Protein AF-A0AAE1RJY3-F1 (afdb_monomer_lite)

Radius of gyration: 16.45 Å; chains: 1; bounding box: 44×40×46 Å

Sequence (175 aa):
MCKVQRLDQFHVCFDLSKFAQYEIDKWLEFAFARQVQRLELDLSIGGEEPRDYDDCYTFPEHLLDLTDNVYQSHLNKFPPPWYNFKSVKVLLFKSVNVTGEVLEFFLHNCPFLEEMVVRGSGTLVNFEVVGPSLKLKHLEIWYCFDLKSLQIYDTNFVTLRTQQETNYCFVMFQC

Secondary structure (DSSP, 8-state):
--------EEEEE----GGGHHHHHHHHHHHHHTT-SEEEEE--BTTTBPPPGGGSEEP-GGGGT----TT-TTS--SS-TT--GGG--EEEEESEE--HHHHHHHHHH-TT--EEEEES-SS--EEEEE-TT----EEEEES-TT--EEEEES---SEEEE-TTS------B--

InterPro domains:
  IPR053772 FBD-associated F-box protein At1g61320/At1g61330-like [PTHR34145] (9-163)
  IPR055357 At1g61320/AtMIF1, LRR domain [PF23622] (10-167)

pLDDT: mean 81.79, std 18.06, range [36.31, 97.94]

Organism: NCBI:txid243964

Foldseek 3Di:
DDDPDQAQEDEDQEQAWQVCQVVVVVSVVVCQLSLYQYYYDHNADVSPHADDQVGFHEDDCQLCVNDPPPPDPDDPRDNPPSRQLCNYAYYHAGSYADEQVRVVSSQVRHLNHAEDAHHRHQRYAEHEADDLSHNHAYYADYNHVNHQEYEYYNDDHVDYHDDDDYPYPHPDDDD

Structure (mmCIF, N/CA/C/O backbone):
data_AF-A0AAE1RJY3-F1
#
_entry.id   AF-A0AAE1RJY3-F1
#
loop_
_atom_site.group_PDB
_atom_site.id
_atom_site.type_symbol
_atom_site.label_atom_id
_atom_site.label_alt_id
_atom_site.label_comp_id
_atom_site.label_asym_id
_atom_site.label_entity_id
_atom_site.label_seq_id
_atom_site.pdbx_PDB_ins_code
_atom_site.Cartn_x
_atom_site.Cartn_y
_atom_site.Cartn_z
_atom_site.occupancy
_atom_site.B_iso_or_equiv
_atom_site.auth_seq_id
_atom_site.auth_comp_id
_atom_site.auth_asym_id
_atom_site.auth_atom_id
_atom_site.pdbx_PDB_model_num
ATOM 1 N N . MET A 1 1 ? -27.459 -18.932 -15.581 1.00 37.94 1 MET A N 1
ATOM 2 C CA . MET A 1 1 ? -26.700 -17.777 -15.051 1.00 37.94 1 MET A CA 1
ATOM 3 C C . MET A 1 1 ? -25.264 -18.227 -14.820 1.00 37.94 1 MET A C 1
ATOM 5 O O . MET A 1 1 ? -25.052 -19.074 -13.962 1.00 37.94 1 MET A O 1
ATOM 9 N N . CYS A 1 2 ? -24.294 -17.746 -15.603 1.00 40.97 2 CYS A N 1
ATOM 10 C CA . CYS A 1 2 ? -22.879 -17.996 -15.311 1.00 40.97 2 CYS A CA 1
ATOM 11 C C . CYS A 1 2 ? -22.513 -17.253 -14.023 1.00 40.97 2 CYS A C 1
ATOM 13 O O . CYS A 1 2 ? -22.643 -16.031 -13.965 1.00 40.97 2 CYS A O 1
ATOM 15 N N . LYS A 1 3 ? -22.079 -17.976 -12.984 1.00 46.41 3 LYS A N 1
ATOM 16 C CA . LYS A 1 3 ? -21.413 -17.358 -11.835 1.00 46.41 3 LYS A CA 1
ATOM 17 C C . LYS A 1 3 ? -20.128 -16.731 -12.366 1.00 46.41 3 LYS A C 1
ATOM 19 O O . LYS A 1 3 ? -19.214 -17.458 -12.744 1.00 46.41 3 LYS A O 1
ATOM 24 N N . VAL A 1 4 ? -20.070 -15.405 -12.430 1.00 57.84 4 VAL A N 1
ATOM 25 C CA . VAL A 1 4 ? -18.799 -14.706 -12.631 1.00 57.84 4 VAL A CA 1
ATOM 26 C C . VAL A 1 4 ? -17.916 -15.109 -11.454 1.00 57.84 4 VAL A C 1
ATOM 28 O O . VAL A 1 4 ? -18.245 -14.818 -10.305 1.00 57.84 4 VAL A O 1
ATOM 31 N N . GLN A 1 5 ? -16.849 -15.862 -11.719 1.00 59.28 5 GLN A N 1
ATOM 32 C CA . GLN A 1 5 ? -15.864 -16.182 -10.693 1.00 59.28 5 GLN A CA 1
ATOM 33 C C . GLN A 1 5 ? -15.181 -14.875 -10.285 1.00 59.28 5 GLN A C 1
ATOM 35 O O . GLN A 1 5 ? -14.468 -14.238 -11.070 1.00 59.28 5 GLN A O 1
ATOM 40 N N . ARG A 1 6 ? -15.460 -14.443 -9.056 1.00 69.44 6 ARG A N 1
ATOM 41 C CA . ARG A 1 6 ? -14.771 -13.325 -8.425 1.00 69.44 6 ARG A CA 1
ATOM 42 C C . ARG A 1 6 ? -13.326 -13.748 -8.182 1.00 69.44 6 ARG A C 1
ATOM 44 O O . ARG A 1 6 ? -13.085 -14.842 -7.680 1.00 69.44 6 ARG A O 1
ATOM 51 N N . LEU A 1 7 ? -12.381 -12.909 -8.591 1.00 79.06 7 LEU A N 1
ATOM 52 C CA . LEU A 1 7 ? -10.984 -13.124 -8.246 1.00 79.06 7 LEU A CA 1
ATOM 53 C C . LEU A 1 7 ? -10.810 -12.607 -6.821 1.00 79.06 7 LEU A C 1
ATOM 55 O O . LEU A 1 7 ? -10.858 -11.402 -6.601 1.00 79.06 7 LEU A O 1
ATOM 59 N N . ASP A 1 8 ? -10.686 -13.507 -5.852 1.00 88.19 8 ASP A N 1
ATOM 60 C CA . ASP A 1 8 ? -10.582 -13.098 -4.450 1.00 88.19 8 ASP A CA 1
ATOM 61 C C . ASP A 1 8 ? -9.189 -12.572 -4.100 1.00 88.19 8 ASP A C 1
ATOM 63 O O . ASP A 1 8 ? -9.060 -11.753 -3.192 1.00 88.19 8 ASP A O 1
ATOM 67 N N . GLN A 1 9 ? -8.151 -13.012 -4.809 1.00 93.88 9 GLN A N 1
ATOM 68 C CA . GLN A 1 9 ? -6.771 -12.659 -4.497 1.00 93.88 9 GLN A CA 1
ATOM 69 C C . GLN A 1 9 ? -5.979 -12.377 -5.773 1.00 93.88 9 GLN A C 1
ATOM 71 O O . GLN A 1 9 ? -6.135 -13.082 -6.771 1.00 93.88 9 GLN A O 1
ATOM 76 N N . PHE A 1 10 ? -5.144 -11.346 -5.727 1.00 95.31 10 PHE A N 1
ATOM 77 C CA . PHE A 1 10 ? -4.210 -10.987 -6.781 1.00 95.31 10 PHE A CA 1
ATOM 78 C C . PHE A 1 10 ? -2.834 -10.765 -6.161 1.00 95.31 10 PHE A C 1
ATOM 80 O O . PHE A 1 10 ? -2.658 -9.855 -5.350 1.00 95.31 10 PHE A O 1
ATOM 87 N N . HIS A 1 11 ? -1.883 -11.619 -6.532 1.00 94.56 11 HIS A N 1
ATOM 88 C CA . HIS A 1 11 ? -0.523 -11.606 -6.010 1.00 94.56 11 HIS A CA 1
ATOM 89 C C . HIS A 1 11 ? 0.459 -11.497 -7.161 1.00 94.56 11 HIS A C 1
ATOM 91 O O . HIS A 1 11 ? 0.408 -12.279 -8.112 1.00 94.56 11 HIS A O 1
ATOM 97 N N . VAL A 1 12 ? 1.375 -10.554 -7.036 1.00 94.50 12 VAL A N 1
ATOM 98 C CA . VAL A 1 12 ? 2.536 -10.407 -7.899 1.00 94.50 12 VAL A CA 1
ATOM 99 C C . VAL A 1 12 ? 3.743 -10.483 -6.982 1.00 94.50 12 VAL A C 1
ATOM 101 O O . VAL A 1 12 ? 3.996 -9.553 -6.227 1.00 94.50 12 VAL A O 1
ATOM 104 N N . CYS A 1 13 ? 4.449 -11.609 -7.025 1.00 93.94 13 CYS A N 1
ATOM 105 C CA . CYS A 1 13 ? 5.679 -11.840 -6.273 1.00 93.94 13 CYS A CA 1
ATOM 106 C C . CYS A 1 13 ? 6.801 -12.061 -7.280 1.00 93.94 13 CYS A C 1
ATOM 108 O O . CYS A 1 13 ? 7.043 -13.191 -7.712 1.00 93.94 13 CYS A O 1
ATOM 110 N N . PHE A 1 14 ? 7.400 -10.969 -7.741 1.00 92.19 14 PHE A N 1
ATOM 111 C CA . PHE A 1 14 ? 8.406 -11.014 -8.791 1.00 92.19 14 PHE A CA 1
ATOM 112 C C . PHE A 1 14 ? 9.372 -9.845 -8.652 1.00 92.19 14 PHE A C 1
ATOM 114 O O . PHE A 1 14 ? 8.947 -8.714 -8.446 1.00 92.19 14 PHE A O 1
ATOM 121 N N . ASP A 1 15 ? 10.662 -10.123 -8.817 1.00 93.75 15 ASP A N 1
ATOM 122 C CA . ASP A 1 15 ? 11.732 -9.128 -8.776 1.00 93.75 15 ASP A CA 1
ATOM 123 C C . ASP A 1 15 ? 11.569 -8.133 -9.940 1.00 93.75 15 ASP A C 1
ATOM 125 O O . ASP A 1 15 ? 11.950 -8.407 -11.081 1.00 93.75 15 ASP A O 1
ATOM 129 N N . LEU A 1 16 ? 10.930 -6.993 -9.660 1.00 94.00 16 LEU A N 1
ATOM 130 C CA . LEU A 1 16 ? 10.733 -5.889 -10.598 1.00 94.00 16 LEU A CA 1
ATOM 131 C C . LEU A 1 16 ? 11.164 -4.577 -9.955 1.00 94.00 16 LEU A C 1
ATOM 133 O O . LEU A 1 16 ? 11.053 -4.374 -8.746 1.00 94.00 16 LEU A O 1
ATOM 137 N N . SER A 1 17 ? 11.647 -3.666 -10.787 1.00 93.69 17 SER A N 1
ATOM 138 C CA . SER A 1 17 ? 11.984 -2.300 -10.398 1.00 93.69 17 SER A CA 1
ATOM 139 C C . SER A 1 17 ? 11.036 -1.306 -11.068 1.00 93.69 17 SER A C 1
ATOM 141 O O . SER A 1 17 ? 10.164 -1.681 -11.859 1.00 93.69 17 SER A O 1
ATOM 143 N N . LYS A 1 18 ? 11.253 -0.012 -10.817 1.00 94.88 18 LYS A N 1
ATOM 144 C CA . LYS A 1 18 ? 10.564 1.106 -11.484 1.00 94.88 18 LYS A CA 1
ATOM 145 C C . LYS A 1 18 ? 10.519 1.018 -13.016 1.00 94.88 18 LYS A C 1
ATOM 147 O O . LYS A 1 18 ? 9.660 1.638 -13.631 1.00 94.88 18 LYS A O 1
ATOM 152 N N . PHE A 1 19 ? 11.407 0.252 -13.657 1.00 95.94 19 PHE A N 1
ATOM 153 C CA . PHE A 1 19 ? 11.417 0.109 -15.117 1.00 95.94 19 PHE A CA 1
ATOM 154 C C . PHE A 1 19 ? 10.208 -0.658 -15.676 1.00 95.94 19 PHE A C 1
ATOM 156 O O . PHE A 1 19 ? 9.919 -0.513 -16.859 1.00 95.94 19 PHE A O 1
ATOM 163 N N . ALA A 1 20 ? 9.483 -1.418 -14.848 1.00 95.44 20 ALA A N 1
ATOM 164 C CA . ALA A 1 20 ? 8.255 -2.126 -15.228 1.00 95.44 20 ALA A CA 1
ATOM 165 C C . ALA A 1 20 ? 6.973 -1.345 -14.867 1.00 95.44 20 ALA A C 1
ATOM 167 O O . ALA A 1 20 ? 5.911 -1.936 -14.670 1.00 95.44 20 ALA A O 1
ATOM 168 N N . GLN A 1 21 ? 7.067 -0.016 -14.713 1.00 94.94 21 GLN A N 1
ATOM 169 C CA . GLN A 1 21 ? 5.963 0.820 -14.229 1.00 94.94 21 GLN A CA 1
ATOM 170 C C . GLN A 1 21 ? 4.674 0.624 -15.036 1.00 94.94 21 GLN A C 1
ATOM 172 O O . GLN A 1 21 ? 3.611 0.449 -14.450 1.00 94.94 21 GLN A O 1
ATOM 177 N N . TYR A 1 22 ? 4.763 0.615 -16.367 1.00 93.06 22 TYR A N 1
ATOM 178 C CA . TYR A 1 22 ? 3.587 0.481 -17.226 1.00 93.06 22 TYR A CA 1
ATOM 179 C C . TYR A 1 22 ? 2.850 -0.848 -16.997 1.00 93.06 22 TYR A C 1
ATOM 181 O O . TYR A 1 22 ? 1.622 -0.879 -16.902 1.00 93.06 22 TYR A O 1
ATOM 189 N N . GLU A 1 23 ? 3.589 -1.949 -16.885 1.00 95.31 23 GLU A N 1
ATOM 190 C CA . GLU A 1 23 ? 3.042 -3.280 -16.643 1.00 95.31 23 GLU A CA 1
ATOM 191 C C . GLU A 1 23 ? 2.407 -3.379 -15.253 1.00 95.31 23 GLU A C 1
ATOM 193 O O . GLU A 1 23 ? 1.296 -3.897 -15.121 1.00 95.31 23 GLU A O 1
ATO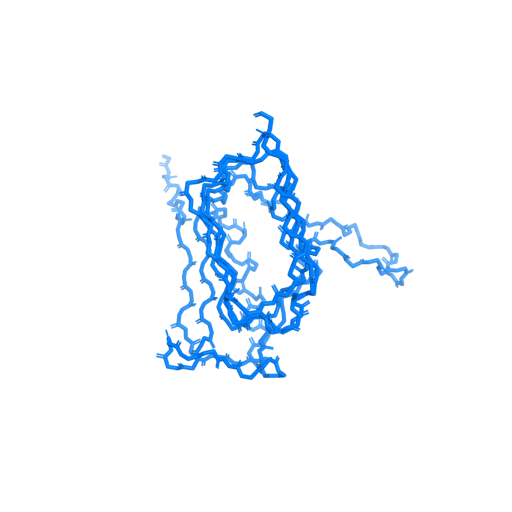M 198 N N . ILE A 1 24 ? 3.077 -2.840 -14.229 1.00 96.06 24 ILE A N 1
ATOM 199 C CA . ILE A 1 24 ? 2.583 -2.859 -12.849 1.00 96.06 24 ILE A CA 1
ATOM 200 C C . ILE A 1 24 ? 1.314 -2.002 -12.717 1.00 96.06 24 ILE A C 1
ATOM 202 O O . ILE A 1 24 ? 0.335 -2.461 -12.124 1.00 96.06 24 ILE A O 1
ATOM 206 N N . ASP A 1 25 ? 1.269 -0.819 -13.341 1.00 93.94 25 ASP A N 1
ATOM 207 C CA . ASP A 1 25 ? 0.071 0.034 -13.383 1.00 93.94 25 ASP A CA 1
ATOM 208 C C . ASP A 1 25 ? -1.124 -0.740 -13.970 1.00 93.94 25 ASP A C 1
ATOM 210 O O . ASP A 1 25 ? -2.220 -0.750 -13.402 1.00 93.94 25 ASP A O 1
ATOM 214 N N . LYS A 1 26 ? -0.909 -1.479 -15.069 1.00 93.19 26 LYS A N 1
ATOM 215 C CA . LYS A 1 26 ? -1.948 -2.313 -15.700 1.00 93.19 26 LYS A CA 1
ATOM 216 C C . LYS A 1 26 ? -2.416 -3.460 -14.810 1.00 93.19 26 LYS A C 1
ATOM 218 O O . LYS A 1 26 ? -3.596 -3.820 -14.838 1.00 93.19 26 LYS A O 1
ATOM 223 N N . TRP A 1 27 ? -1.524 -4.042 -14.017 1.00 95.31 27 TRP A N 1
ATOM 224 C CA . TRP A 1 27 ? -1.880 -5.074 -13.047 1.00 95.31 27 TRP A CA 1
ATOM 225 C C . TRP A 1 27 ? -2.719 -4.525 -11.896 1.00 95.31 27 TRP A C 1
ATOM 227 O O . TRP A 1 27 ? -3.697 -5.165 -11.505 1.00 95.31 27 TRP A O 1
ATOM 237 N N . LEU A 1 28 ? -2.399 -3.328 -11.400 1.00 93.50 28 LEU A N 1
ATOM 238 C CA . LEU A 1 28 ? -3.204 -2.645 -10.387 1.00 93.50 28 LEU A CA 1
ATOM 239 C C . LEU A 1 28 ? -4.598 -2.297 -10.920 1.00 93.50 28 LEU A C 1
ATOM 241 O O . LEU A 1 28 ? -5.593 -2.636 -10.277 1.00 93.50 28 LEU A O 1
ATOM 245 N N . GLU A 1 29 ? -4.690 -1.714 -12.123 1.00 90.88 29 GLU A N 1
ATOM 246 C CA . GLU A 1 29 ? -5.972 -1.461 -12.799 1.00 90.88 29 GLU A CA 1
ATOM 247 C C . GLU A 1 29 ? -6.816 -2.745 -12.881 1.00 90.88 29 GLU A C 1
ATOM 249 O O . GLU A 1 29 ? -8.002 -2.751 -12.537 1.00 90.88 29 GLU A O 1
ATOM 254 N N . PHE A 1 30 ? -6.196 -3.860 -13.284 1.00 90.06 30 PHE A N 1
ATOM 255 C CA . PHE A 1 30 ? -6.854 -5.162 -13.353 1.00 90.06 30 PHE A CA 1
ATOM 256 C C . PHE A 1 30 ? -7.315 -5.667 -11.976 1.00 90.06 30 PHE A C 1
ATOM 258 O O . PHE A 1 30 ? -8.440 -6.155 -11.845 1.00 90.06 30 PHE A O 1
ATOM 265 N N . ALA A 1 31 ? -6.490 -5.550 -10.936 1.00 91.44 31 ALA A N 1
ATOM 266 C CA . ALA A 1 31 ? -6.846 -5.989 -9.590 1.00 91.44 31 ALA A CA 1
ATOM 267 C C . ALA A 1 31 ? -8.046 -5.202 -9.037 1.00 91.44 31 ALA A C 1
ATOM 269 O O . ALA A 1 31 ? -9.005 -5.794 -8.526 1.00 91.44 31 ALA A O 1
ATOM 270 N N . PHE A 1 32 ? -8.042 -3.877 -9.204 1.00 88.88 32 PHE A N 1
ATOM 271 C CA . PHE A 1 32 ? -9.129 -3.003 -8.756 1.00 88.88 32 PHE A CA 1
ATOM 272 C C . PHE A 1 32 ? -10.422 -3.243 -9.537 1.00 88.88 32 PHE A C 1
ATOM 274 O O . PHE A 1 32 ? -11.491 -3.377 -8.936 1.00 88.88 32 PHE A O 1
ATOM 281 N N . ALA A 1 33 ? -10.326 -3.419 -10.856 1.00 87.25 33 ALA A N 1
ATOM 282 C CA . ALA A 1 33 ? -11.433 -3.825 -11.719 1.00 87.25 33 ALA A CA 1
ATOM 283 C C . ALA A 1 33 ? -12.120 -5.121 -11.256 1.00 87.25 33 ALA A C 1
ATOM 285 O O . ALA A 1 33 ? -13.334 -5.290 -11.405 1.00 87.25 33 ALA A O 1
ATOM 286 N N . ARG A 1 34 ? -11.346 -6.058 -10.699 1.00 88.69 34 ARG A N 1
ATOM 287 C CA . ARG A 1 34 ? -11.835 -7.365 -10.242 1.00 88.69 34 ARG A CA 1
ATOM 288 C C . ARG A 1 34 ? -12.317 -7.383 -8.796 1.00 88.69 34 ARG A C 1
ATOM 290 O O . ARG A 1 34 ? -12.845 -8.417 -8.382 1.00 88.69 34 ARG A O 1
ATOM 297 N N . GLN A 1 35 ? -12.213 -6.265 -8.073 1.00 89.44 35 GLN A N 1
ATOM 298 C CA . GLN A 1 35 ? -12.662 -6.135 -6.682 1.00 89.44 35 GLN A CA 1
ATOM 299 C C . GLN A 1 35 ? -12.106 -7.266 -5.809 1.00 89.44 35 GLN A C 1
ATOM 301 O O . GLN A 1 35 ? -12.855 -7.998 -5.139 1.00 89.44 35 GLN A O 1
ATOM 306 N N . VAL A 1 36 ? -10.784 -7.427 -5.881 1.00 92.50 36 VAL A N 1
ATOM 307 C CA . VAL A 1 36 ? -10.035 -8.413 -5.101 1.00 92.50 36 VAL A CA 1
ATOM 308 C C . VAL A 1 36 ? -10.194 -8.149 -3.606 1.00 92.50 36 VAL A C 1
ATOM 310 O O . VAL A 1 36 ? -10.412 -7.017 -3.170 1.00 92.50 36 VAL A O 1
ATOM 313 N N . GLN A 1 37 ? -10.116 -9.210 -2.810 1.00 94.94 37 GLN A N 1
ATOM 314 C CA . GLN A 1 37 ? -10.083 -9.117 -1.351 1.00 94.94 37 GLN A CA 1
ATOM 315 C C . GLN A 1 37 ? -8.649 -9.017 -0.830 1.00 94.94 37 GLN A C 1
ATOM 317 O O . GLN A 1 37 ? -8.416 -8.368 0.185 1.00 94.94 37 GLN A O 1
ATOM 322 N N . ARG A 1 38 ? -7.688 -9.626 -1.531 1.00 96.75 38 ARG A N 1
ATOM 323 C CA . ARG A 1 38 ? -6.258 -9.523 -1.236 1.00 96.75 38 ARG A CA 1
ATOM 324 C C . ARG A 1 38 ? -5.512 -8.990 -2.449 1.00 96.75 38 ARG A C 1
ATOM 326 O O . ARG A 1 38 ? -5.617 -9.578 -3.524 1.00 96.75 38 ARG A O 1
ATOM 333 N N . LEU A 1 39 ? -4.758 -7.918 -2.250 1.00 96.44 39 LEU A N 1
ATOM 334 C CA . LEU A 1 39 ? 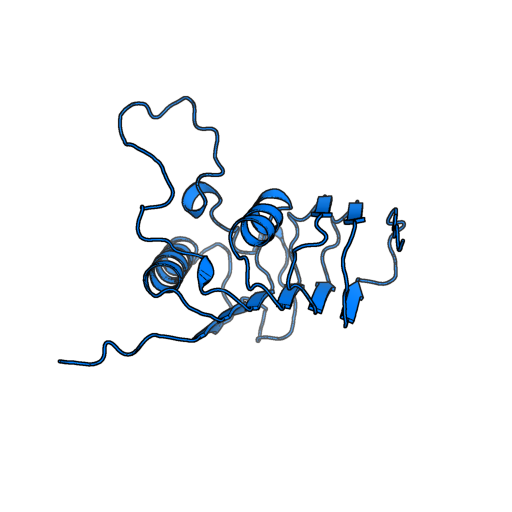-3.790 -7.404 -3.210 1.00 96.44 39 LEU A CA 1
ATOM 335 C C . LEU A 1 39 ? -2.402 -7.487 -2.574 1.00 96.44 39 LEU A C 1
ATOM 337 O O . LEU A 1 39 ? -2.156 -6.875 -1.537 1.00 96.44 39 LEU A O 1
ATOM 341 N N . GLU A 1 40 ? -1.519 -8.262 -3.193 1.00 97.38 40 GLU A N 1
ATOM 342 C CA . GLU A 1 40 ? -0.118 -8.378 -2.803 1.00 97.38 40 GLU A CA 1
ATOM 343 C C . GLU A 1 40 ? 0.771 -8.018 -3.987 1.00 97.38 40 GLU A C 1
ATOM 345 O O . GLU A 1 40 ? 0.705 -8.648 -5.041 1.00 97.38 40 GLU A O 1
ATOM 350 N N . LEU A 1 41 ? 1.592 -6.993 -3.795 1.00 97.19 41 LEU A N 1
ATOM 351 C CA . LEU A 1 41 ? 2.617 -6.563 -4.727 1.00 97.19 41 LEU A CA 1
ATOM 352 C C . LEU A 1 41 ? 3.959 -6.641 -3.995 1.00 97.19 41 LEU A C 1
ATOM 354 O O . LEU A 1 41 ? 4.312 -5.764 -3.205 1.00 97.19 41 LEU A O 1
ATOM 358 N N . ASP A 1 42 ? 4.660 -7.745 -4.224 1.00 96.75 42 ASP A N 1
ATOM 359 C CA . ASP A 1 42 ? 5.973 -8.049 -3.678 1.00 96.75 42 ASP A CA 1
ATOM 360 C C . ASP A 1 42 ? 7.019 -7.983 -4.789 1.00 96.75 42 ASP A C 1
ATOM 362 O O . ASP A 1 42 ? 7.158 -8.906 -5.595 1.00 96.75 42 ASP A O 1
ATOM 366 N N . LEU A 1 43 ? 7.718 -6.850 -4.841 1.00 96.44 43 LEU A N 1
ATOM 367 C CA . LEU A 1 43 ? 8.724 -6.535 -5.857 1.00 96.44 43 LEU A CA 1
ATOM 368 C C . LEU A 1 43 ? 10.158 -6.621 -5.312 1.00 96.44 43 LEU A C 1
ATOM 370 O O . LEU A 1 43 ? 11.092 -6.051 -5.884 1.00 96.44 43 LEU A O 1
ATOM 374 N N . SER A 1 44 ? 10.316 -7.290 -4.166 1.00 93.75 44 SER A N 1
ATOM 375 C CA . SER A 1 44 ? 11.593 -7.472 -3.480 1.00 93.75 44 SER A CA 1
ATOM 376 C C . SER A 1 44 ? 12.585 -8.300 -4.298 1.00 93.75 44 SER A C 1
ATOM 378 O O . SER A 1 44 ? 12.212 -9.163 -5.099 1.00 93.75 44 SER A O 1
ATOM 380 N N . ILE A 1 45 ? 13.874 -8.033 -4.085 1.00 91.25 45 ILE A N 1
ATOM 381 C CA . ILE A 1 45 ? 14.961 -8.756 -4.743 1.00 91.25 45 ILE A CA 1
ATOM 382 C C . ILE A 1 45 ? 14.933 -10.200 -4.242 1.00 91.25 45 ILE A C 1
ATOM 384 O O . ILE A 1 45 ? 14.950 -10.460 -3.035 1.00 91.25 45 ILE A O 1
ATOM 388 N N . GLY A 1 46 ? 14.810 -11.145 -5.175 1.00 85.88 46 GLY A N 1
ATOM 389 C CA . GLY A 1 46 ? 14.684 -12.570 -4.852 1.00 85.88 46 GLY A CA 1
ATOM 390 C C . GLY A 1 46 ? 13.474 -12.946 -3.979 1.00 85.88 46 GLY A C 1
ATOM 391 O O . GLY A 1 46 ? 13.441 -14.059 -3.465 1.00 85.88 46 GLY A O 1
ATOM 392 N N . GLY A 1 47 ? 12.489 -12.054 -3.801 1.00 79.19 47 GLY A N 1
ATOM 393 C CA . GLY A 1 47 ? 11.314 -12.290 -2.950 1.00 79.19 47 GLY A CA 1
ATOM 394 C C . GLY A 1 47 ? 11.555 -12.132 -1.442 1.00 79.19 47 GLY A C 1
ATOM 395 O O . GLY A 1 47 ? 10.658 -12.411 -0.646 1.00 79.19 47 GLY A O 1
ATOM 396 N N . GLU A 1 48 ? 12.752 -11.707 -1.029 1.00 79.44 48 GLU A N 1
ATOM 397 C CA . GLU A 1 48 ? 13.123 -11.634 0.387 1.00 79.44 48 GLU A CA 1
ATOM 398 C C . GLU A 1 48 ? 13.755 -10.296 0.770 1.00 79.44 48 GLU A C 1
ATOM 400 O O . GLU A 1 48 ? 13.429 -9.757 1.837 1.00 79.44 48 GLU A O 1
ATOM 405 N N . GLU A 1 49 ? 14.630 -9.747 -0.075 1.00 86.25 49 GLU A N 1
ATOM 406 C CA . GLU A 1 49 ? 15.440 -8.571 0.246 1.00 86.25 49 GLU A CA 1
ATOM 407 C C . GLU A 1 49 ? 14.787 -7.270 -0.248 1.00 86.25 49 GLU A C 1
ATOM 409 O O . GLU A 1 49 ? 14.372 -7.181 -1.408 1.00 86.25 49 GLU A O 1
ATOM 414 N N . PRO A 1 50 ? 14.676 -6.232 0.603 1.00 84.38 50 PRO A N 1
ATOM 415 C CA . PRO A 1 50 ? 14.169 -4.942 0.156 1.00 84.38 50 PRO A CA 1
ATOM 416 C C . PRO A 1 50 ? 15.086 -4.355 -0.924 1.00 84.38 50 PRO A C 1
ATOM 418 O O . PRO A 1 50 ? 16.310 -4.430 -0.822 1.00 84.38 50 PRO A O 1
ATOM 421 N N . ARG A 1 51 ? 14.485 -3.758 -1.954 1.00 90.12 51 ARG A N 1
ATOM 422 C CA . ARG A 1 51 ? 15.220 -3.018 -2.985 1.00 90.12 51 ARG A CA 1
ATOM 423 C C . ARG A 1 51 ? 15.658 -1.648 -2.455 1.00 90.12 51 ARG A C 1
ATOM 425 O O . ARG A 1 51 ? 15.019 -1.098 -1.560 1.00 90.12 51 ARG A O 1
ATOM 432 N N . ASP A 1 52 ? 16.716 -1.092 -3.047 1.00 91.38 52 ASP A N 1
ATOM 433 C CA . ASP A 1 52 ? 16.995 0.342 -2.954 1.00 91.38 52 ASP A CA 1
ATOM 434 C C . ASP A 1 52 ? 15.751 1.149 -3.364 1.00 91.38 52 ASP A C 1
ATOM 436 O O . ASP A 1 52 ? 15.149 0.910 -4.417 1.00 91.38 52 ASP A O 1
ATOM 440 N N . TYR A 1 53 ? 15.357 2.096 -2.520 1.00 86.81 53 TYR A N 1
ATOM 441 C CA . TYR A 1 53 ? 14.156 2.893 -2.720 1.00 86.81 53 TYR A CA 1
ATOM 442 C C . TYR A 1 53 ? 14.172 3.692 -4.017 1.00 86.81 53 TYR A C 1
ATOM 444 O O . TYR A 1 53 ? 13.106 3.899 -4.600 1.00 86.81 53 TYR A O 1
ATOM 452 N N . ASP A 1 54 ? 15.353 4.093 -4.491 1.00 92.00 54 ASP A N 1
ATOM 453 C CA . ASP A 1 54 ? 15.485 4.809 -5.756 1.00 92.00 54 ASP A CA 1
ATOM 454 C C . ASP A 1 54 ? 15.077 3.933 -6.943 1.00 92.00 54 ASP A C 1
ATOM 456 O O . ASP A 1 54 ? 14.631 4.458 -7.963 1.00 92.00 54 ASP A O 1
ATOM 460 N N . ASP A 1 55 ? 15.182 2.607 -6.829 1.00 94.62 55 ASP A N 1
ATOM 461 C CA . ASP A 1 55 ? 14.796 1.651 -7.867 1.00 94.62 55 ASP A CA 1
ATOM 462 C C . ASP A 1 55 ? 13.425 0.999 -7.626 1.00 94.62 55 ASP A C 1
ATOM 464 O O . ASP A 1 55 ? 12.938 0.261 -8.491 1.00 94.62 55 ASP A O 1
ATOM 468 N N . CYS A 1 56 ? 12.775 1.267 -6.492 1.00 96.00 56 CYS A N 1
ATOM 469 C CA . CYS A 1 56 ? 11.416 0.805 -6.221 1.00 96.00 56 CYS A CA 1
ATOM 470 C C . CYS A 1 56 ? 10.410 1.430 -7.195 1.00 96.00 56 CYS A C 1
ATOM 472 O O . CYS A 1 56 ? 10.482 2.606 -7.551 1.00 96.00 56 CYS A O 1
ATOM 474 N N . TYR A 1 57 ? 9.423 0.634 -7.602 1.00 97.06 57 TYR A N 1
ATOM 475 C CA . TYR A 1 57 ? 8.244 1.151 -8.288 1.00 97.06 57 TYR A CA 1
ATOM 476 C C . TYR A 1 57 ? 7.451 2.069 -7.348 1.00 97.06 57 TYR A C 1
ATOM 478 O O . TYR A 1 57 ? 7.233 1.718 -6.188 1.00 97.06 57 TYR A O 1
ATOM 486 N N . THR A 1 58 ? 7.000 3.217 -7.856 1.00 97.12 58 THR A N 1
ATOM 487 C CA . THR A 1 58 ? 6.169 4.170 -7.109 1.00 97.12 58 THR A CA 1
ATOM 488 C C . THR A 1 58 ? 4.705 3.964 -7.431 1.00 97.12 58 THR A C 1
ATOM 490 O O . THR A 1 58 ? 4.311 3.979 -8.597 1.00 97.12 58 THR A O 1
ATOM 493 N N . PHE A 1 59 ? 3.898 3.799 -6.385 1.00 96.44 59 PHE A N 1
ATOM 494 C CA . PHE A 1 59 ? 2.470 3.600 -6.525 1.00 96.44 59 PHE A CA 1
ATOM 495 C C . PHE A 1 59 ? 1.822 4.816 -7.220 1.00 96.44 59 PHE A C 1
ATOM 497 O O . PHE A 1 59 ? 2.034 5.959 -6.808 1.00 96.44 59 PHE A O 1
ATOM 504 N N . PRO A 1 60 ? 1.011 4.601 -8.265 1.00 91.00 60 PRO A N 1
ATOM 505 C CA . PRO A 1 60 ? 0.432 5.662 -9.069 1.00 91.00 60 PRO A CA 1
ATOM 506 C C . PRO A 1 60 ? -0.748 6.313 -8.342 1.00 91.00 60 PRO A C 1
ATOM 508 O O . PRO A 1 60 ? -1.890 5.867 -8.438 1.00 91.00 60 PRO A O 1
ATOM 511 N N . GLU A 1 61 ? -0.491 7.430 -7.664 1.00 87.38 61 GLU A N 1
ATOM 512 C CA . GLU A 1 61 ? -1.505 8.235 -6.959 1.00 87.38 61 GLU A CA 1
ATOM 513 C C . GLU A 1 61 ? -2.711 8.619 -7.835 1.00 87.38 61 GLU A C 1
ATOM 515 O O . GLU A 1 61 ? -3.844 8.705 -7.359 1.00 87.38 61 GLU A O 1
ATOM 520 N N . HIS A 1 62 ? -2.501 8.775 -9.145 1.00 83.00 62 HIS A N 1
ATOM 521 C CA . HIS A 1 62 ? -3.566 9.074 -10.102 1.00 83.00 62 HIS A CA 1
ATOM 522 C C . HIS A 1 62 ? -4.601 7.941 -10.256 1.00 83.00 62 HIS A C 1
ATOM 524 O O . HIS A 1 62 ? -5.718 8.213 -10.691 1.00 83.00 62 HIS A O 1
ATOM 530 N N . LEU A 1 63 ? -4.278 6.689 -9.892 1.00 83.94 63 LEU A N 1
ATOM 531 C CA . LEU A 1 63 ? -5.265 5.597 -9.852 1.00 83.94 63 LEU A CA 1
ATOM 532 C C . LEU A 1 63 ? -6.287 5.776 -8.721 1.00 83.94 63 LEU A C 1
ATOM 534 O O . LEU A 1 63 ? -7.379 5.209 -8.791 1.00 83.94 63 LEU A O 1
ATOM 538 N N . LEU A 1 64 ? -5.931 6.552 -7.696 1.00 83.88 64 LEU A N 1
ATOM 539 C CA . LEU A 1 64 ? -6.753 6.836 -6.519 1.00 83.88 64 LEU A CA 1
ATOM 540 C C . LEU A 1 64 ? -7.357 8.244 -6.556 1.00 83.88 64 LEU A C 1
ATOM 542 O O . LEU A 1 64 ? -8.047 8.624 -5.617 1.00 83.88 64 LEU A O 1
ATOM 546 N N . ASP A 1 65 ? -7.113 8.993 -7.637 1.00 79.31 65 ASP A N 1
ATOM 547 C CA . ASP A 1 65 ? -7.539 10.388 -7.795 1.00 79.31 65 ASP A CA 1
ATOM 548 C C . ASP A 1 65 ? -6.937 11.339 -6.742 1.00 79.31 65 ASP A C 1
ATOM 550 O O . ASP A 1 65 ? -7.543 12.329 -6.350 1.00 79.31 65 ASP A O 1
ATOM 554 N N . LEU A 1 66 ? -5.716 11.040 -6.281 1.00 72.44 66 LEU A N 1
ATOM 555 C CA . LEU A 1 66 ? -5.008 11.836 -5.269 1.00 72.44 66 LEU A CA 1
ATOM 556 C C . LEU A 1 66 ? -4.188 13.000 -5.859 1.00 72.44 66 LEU A C 1
ATOM 558 O O . LEU A 1 66 ? -3.585 13.768 -5.117 1.00 72.44 66 LEU A O 1
ATOM 562 N N . THR A 1 67 ? -4.145 13.163 -7.187 1.00 64.94 67 THR A N 1
ATOM 563 C CA . THR A 1 67 ? -3.339 14.218 -7.824 1.00 64.94 67 THR A CA 1
ATOM 564 C C . THR A 1 67 ? -4.153 15.490 -8.081 1.00 64.94 67 THR A C 1
ATOM 566 O O . THR A 1 67 ? -5.006 15.497 -8.973 1.00 64.94 67 THR A O 1
ATOM 569 N N . ASP A 1 68 ? -3.811 16.592 -7.407 1.00 54.22 68 ASP A N 1
ATOM 570 C CA . ASP A 1 68 ? -4.317 17.953 -7.668 1.00 54.22 68 ASP A CA 1
ATOM 571 C C . ASP A 1 68 ? -3.763 18.519 -8.992 1.00 54.22 68 ASP A C 1
ATOM 573 O O . ASP A 1 68 ? -2.939 19.433 -9.046 1.00 54.22 68 ASP A O 1
ATOM 577 N N . ASN A 1 69 ? -4.186 17.965 -10.126 1.00 49.56 69 ASN A N 1
ATOM 578 C CA . ASN A 1 69 ? -3.742 18.451 -11.430 1.00 49.56 69 ASN A CA 1
ATOM 579 C C . ASN A 1 69 ? -4.692 19.528 -11.975 1.00 49.56 69 ASN A C 1
ATOM 581 O O . ASN A 1 69 ? -5.586 19.253 -12.775 1.00 49.56 69 ASN A O 1
ATOM 585 N N . VAL A 1 70 ? -4.400 20.784 -11.615 1.00 49.44 70 VAL A N 1
ATOM 586 C CA . VAL A 1 70 ? -5.020 22.044 -12.096 1.00 49.44 70 VAL A CA 1
ATOM 587 C C . VAL A 1 70 ? -4.975 22.214 -13.636 1.00 49.44 70 VAL A C 1
ATOM 589 O O . VAL A 1 70 ? -5.635 23.089 -14.190 1.00 49.44 70 VAL A O 1
ATOM 592 N N . TYR A 1 71 ? -4.257 21.353 -14.367 1.00 47.12 71 TYR A N 1
ATOM 593 C CA . TYR A 1 71 ? -4.014 21.488 -15.812 1.00 47.12 71 TYR A CA 1
ATOM 594 C C . TYR A 1 71 ? -4.817 20.555 -16.730 1.00 47.12 71 TYR A C 1
ATOM 596 O O . TYR A 1 71 ? -4.556 20.534 -17.932 1.00 47.12 71 TYR A O 1
ATOM 604 N N . GLN A 1 72 ? -5.789 19.785 -16.230 1.00 45.19 72 GLN A N 1
ATOM 605 C CA . GLN A 1 72 ? -6.628 18.947 -17.101 1.00 45.19 72 GLN A CA 1
ATOM 606 C C . GLN A 1 72 ? -8.121 19.157 -16.845 1.00 45.19 72 GLN A C 1
ATOM 608 O O . GLN A 1 72 ? -8.813 18.297 -16.306 1.00 45.19 72 GLN A O 1
ATOM 613 N N . SER A 1 73 ? -8.628 20.306 -17.294 1.00 48.09 73 SER A N 1
ATOM 614 C CA . SER A 1 73 ? -10.053 20.481 -17.554 1.00 48.09 73 SER A CA 1
ATOM 615 C C . SER A 1 73 ? -10.483 19.575 -18.722 1.00 48.09 73 SER A C 1
ATOM 617 O O . SER A 1 73 ? -9.803 19.501 -19.742 1.00 48.09 73 SER A O 1
ATOM 619 N N . HIS A 1 74 ? -11.640 18.919 -18.568 1.00 44.09 74 HIS A N 1
ATOM 620 C CA . HIS A 1 74 ? -12.442 18.207 -19.588 1.00 44.09 74 HIS 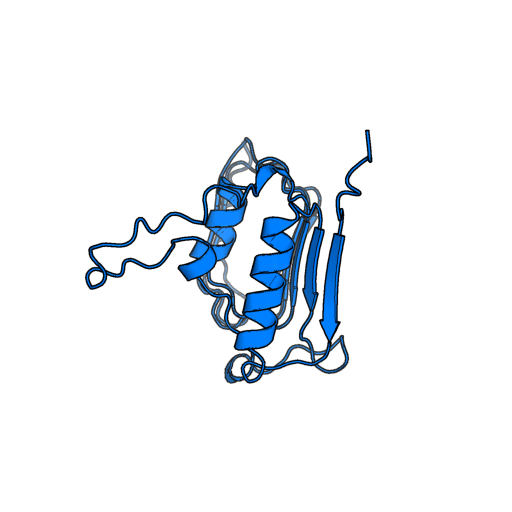A CA 1
ATOM 621 C C . HIS A 1 74 ? -12.443 16.674 -19.649 1.00 44.09 74 HIS A C 1
ATOM 623 O O . HIS A 1 74 ? -13.134 16.130 -20.507 1.00 44.09 74 HIS A O 1
ATOM 629 N N . LEU A 1 75 ? -11.854 15.952 -18.698 1.00 46.47 75 LEU A N 1
ATOM 630 C CA . LEU A 1 75 ? -12.281 14.572 -18.439 1.00 46.47 75 LEU A CA 1
ATOM 631 C C . LEU A 1 75 ? -12.622 14.460 -16.960 1.00 46.47 75 LEU A C 1
ATOM 633 O O . LEU A 1 75 ? -11.809 14.823 -16.121 1.00 46.47 75 LEU A O 1
ATOM 637 N N . ASN A 1 76 ? -13.841 14.019 -16.655 1.00 41.66 76 ASN A N 1
ATOM 638 C CA . ASN A 1 76 ? -14.292 13.726 -15.298 1.00 41.66 76 ASN A CA 1
ATOM 639 C C . ASN A 1 76 ? -13.348 12.680 -14.684 1.00 41.66 76 ASN A C 1
ATOM 641 O O . ASN A 1 76 ? -13.519 11.483 -14.917 1.00 41.66 76 ASN A O 1
ATOM 645 N N . LYS A 1 77 ? -12.319 13.132 -13.969 1.00 48.69 77 LYS A N 1
ATOM 646 C CA . LYS A 1 77 ? -11.383 12.284 -13.239 1.00 48.69 77 LYS A CA 1
ATOM 647 C C . LYS A 1 77 ? -11.961 12.094 -11.851 1.00 48.69 77 LYS A C 1
ATOM 649 O O . LYS A 1 77 ? -11.869 12.962 -11.006 1.00 48.69 77 LYS A O 1
ATOM 654 N N . PHE A 1 78 ? -12.716 11.017 -11.743 1.00 46.66 78 PHE A N 1
ATOM 655 C CA . PHE A 1 78 ? -12.881 10.261 -10.517 1.00 46.66 78 PHE A CA 1
ATOM 656 C C . PHE A 1 78 ? -11.996 9.016 -10.685 1.00 46.66 78 PHE A C 1
ATOM 658 O O . PHE A 1 78 ? -11.698 8.660 -11.841 1.00 46.66 78 PHE A O 1
ATOM 665 N N . PRO A 1 79 ? -11.658 8.267 -9.616 1.00 55.09 79 PRO A N 1
ATOM 666 C CA . PRO A 1 79 ? -11.319 6.868 -9.818 1.00 55.09 79 PRO A CA 1
ATOM 667 C C . PRO A 1 79 ? -12.458 6.283 -10.663 1.00 55.09 79 PRO A C 1
ATOM 669 O O . PRO A 1 79 ? -13.626 6.596 -10.388 1.00 55.09 79 PRO A O 1
ATOM 672 N N . PRO A 1 80 ? -12.166 5.532 -11.738 1.00 57.78 80 PRO A N 1
ATOM 673 C CA . PRO A 1 80 ? -13.199 5.019 -12.613 1.00 57.78 80 PRO A CA 1
ATOM 674 C C . PRO A 1 80 ? -14.360 4.458 -11.775 1.00 57.78 80 PRO A C 1
ATOM 676 O O . PRO A 1 80 ? -14.092 3.694 -10.850 1.00 57.78 80 PRO A O 1
ATOM 679 N N . PRO A 1 81 ? -15.634 4.815 -12.040 1.00 55.66 81 PRO A N 1
ATOM 680 C CA . PRO A 1 81 ? -16.770 4.601 -11.120 1.00 55.66 81 PRO A CA 1
ATOM 681 C C . PRO A 1 81 ? -17.065 3.129 -10.758 1.00 55.66 81 PRO A C 1
ATOM 683 O O . PRO A 1 81 ? -18.008 2.825 -10.032 1.00 55.66 81 PRO A O 1
ATOM 686 N N . TRP A 1 82 ? -16.271 2.206 -11.291 1.00 58.16 82 TRP A N 1
ATOM 687 C CA . TRP A 1 82 ? -16.297 0.768 -11.090 1.00 58.16 82 TRP A CA 1
ATOM 688 C C . TRP A 1 82 ? -15.183 0.259 -10.155 1.00 58.16 82 TRP A C 1
ATOM 690 O O . TRP A 1 82 ? -15.249 -0.901 -9.741 1.00 58.16 82 TRP A O 1
ATOM 700 N N . TYR A 1 83 ? -14.211 1.095 -9.764 1.00 68.81 83 TYR A N 1
ATOM 701 C CA . TYR A 1 83 ? -13.300 0.784 -8.665 1.00 68.81 83 TYR A CA 1
ATOM 702 C C . TYR A 1 83 ? -14.070 0.846 -7.353 1.00 68.81 83 TYR A C 1
ATOM 704 O O . TYR A 1 83 ? -14.415 1.900 -6.826 1.00 68.81 83 TYR A O 1
ATOM 712 N N . ASN A 1 84 ? -14.383 -0.340 -6.847 1.00 70.94 84 ASN A N 1
ATOM 713 C CA . ASN A 1 84 ? -15.057 -0.520 -5.580 1.00 70.94 84 ASN A CA 1
ATOM 714 C C . ASN A 1 84 ? -14.099 -1.219 -4.621 1.00 70.94 84 ASN A C 1
ATOM 716 O O . ASN A 1 84 ? -14.015 -2.447 -4.596 1.00 70.94 84 ASN A O 1
ATOM 720 N N . PHE A 1 85 ? -13.401 -0.425 -3.813 1.00 82.06 85 PHE A N 1
ATOM 721 C CA . PHE A 1 85 ? -12.436 -0.921 -2.834 1.00 82.06 85 PHE A CA 1
ATOM 722 C C . PHE A 1 85 ? -13.088 -1.582 -1.608 1.00 82.06 85 PHE A C 1
ATOM 724 O O . PHE A 1 85 ? -12.400 -2.165 -0.774 1.00 82.06 85 PHE A O 1
ATOM 731 N N . LYS A 1 86 ? -14.429 -1.610 -1.522 1.00 84.88 86 LYS A N 1
ATOM 732 C CA . LYS A 1 86 ? -15.179 -2.279 -0.441 1.00 84.88 86 LYS A CA 1
ATOM 733 C C . LYS A 1 86 ? -14.977 -3.793 -0.387 1.00 84.88 86 LYS A C 1
ATOM 735 O O . LYS A 1 86 ? -15.530 -4.452 0.483 1.00 84.88 86 LYS A O 1
ATOM 740 N N . SER A 1 87 ? -14.262 -4.382 -1.334 1.00 89.62 87 SER A N 1
ATOM 741 C CA . SER A 1 87 ? -13.880 -5.787 -1.284 1.00 89.62 87 SER A CA 1
ATOM 742 C C . SER A 1 87 ? -12.593 -6.041 -0.520 1.00 89.62 87 SER A C 1
ATOM 744 O O . SER A 1 87 ? -12.423 -7.148 -0.012 1.00 89.62 87 SER A O 1
ATOM 746 N N . VAL A 1 88 ? -11.695 -5.055 -0.499 1.00 93.56 88 VAL A N 1
ATOM 747 C CA . VAL A 1 88 ? -10.314 -5.220 -0.065 1.00 93.56 88 VAL A CA 1
ATOM 748 C C . VAL A 1 88 ? -10.284 -5.419 1.443 1.00 93.56 88 VAL A C 1
ATOM 750 O O . VAL A 1 88 ? -10.847 -4.640 2.210 1.00 93.56 88 VAL A O 1
ATOM 753 N N . LYS A 1 89 ? -9.615 -6.497 1.839 1.00 95.56 89 LYS A N 1
ATOM 754 C CA . LYS A 1 89 ? -9.370 -6.902 3.221 1.00 95.56 89 LYS A CA 1
ATOM 755 C C . LYS A 1 89 ? -7.892 -6.939 3.556 1.00 95.56 89 LYS A C 1
ATOM 757 O O . LYS A 1 89 ? -7.539 -6.813 4.721 1.00 95.56 89 LYS A O 1
ATOM 762 N N . VAL A 1 90 ? -7.038 -7.133 2.556 1.00 97.25 90 VAL A N 1
ATOM 763 C CA . VAL A 1 90 ? -5.609 -7.322 2.769 1.00 97.25 90 VAL A CA 1
ATOM 764 C C . VAL A 1 90 ? -4.811 -6.591 1.690 1.00 97.25 90 VAL A C 1
ATOM 766 O O . VAL A 1 90 ? -5.036 -6.823 0.499 1.00 97.25 90 VAL A O 1
ATOM 769 N N . LEU A 1 91 ? -3.891 -5.727 2.120 1.00 97.69 91 LEU A N 1
ATOM 770 C CA . LEU A 1 91 ? -2.962 -4.974 1.274 1.00 97.69 91 LEU A CA 1
ATOM 771 C C . LEU A 1 91 ? -1.524 -5.265 1.698 1.00 97.69 91 LEU A C 1
ATOM 773 O O . LEU A 1 91 ? -1.157 -5.018 2.845 1.00 97.69 91 LEU A O 1
ATOM 777 N N . LEU A 1 92 ? -0.718 -5.796 0.780 1.00 97.94 92 LEU A N 1
ATOM 778 C CA . LEU A 1 92 ? 0.706 -6.036 0.997 1.00 97.94 92 LEU A CA 1
ATOM 779 C C . LEU A 1 92 ? 1.505 -5.332 -0.092 1.00 97.94 92 LEU A C 1
ATOM 781 O O . LEU A 1 92 ? 1.400 -5.681 -1.267 1.00 97.94 92 LEU A O 1
ATOM 785 N N . PHE A 1 93 ? 2.331 -4.380 0.320 1.00 97.81 93 PHE A N 1
ATOM 786 C CA . PHE A 1 93 ? 3.247 -3.648 -0.540 1.00 97.81 93 PHE A CA 1
ATOM 787 C C . PHE A 1 93 ? 4.671 -3.881 -0.039 1.00 97.81 93 PHE A C 1
ATOM 789 O O . PHE A 1 93 ? 5.021 -3.462 1.063 1.00 97.81 93 PHE A O 1
ATOM 796 N N . LYS A 1 94 ? 5.495 -4.583 -0.821 1.00 97.12 94 LYS A N 1
ATOM 797 C CA . LYS A 1 94 ? 6.893 -4.863 -0.472 1.00 97.12 94 LYS A CA 1
ATOM 798 C C . LYS A 1 94 ? 7.809 -4.401 -1.601 1.00 97.12 94 LYS A C 1
ATOM 800 O O . LYS A 1 94 ? 7.634 -4.814 -2.744 1.00 97.12 94 LYS A O 1
ATOM 805 N N . SER A 1 95 ? 8.789 -3.563 -1.271 1.00 96.44 95 SER A N 1
ATOM 806 C CA . SER A 1 95 ? 9.630 -2.832 -2.235 1.00 96.44 95 SER A CA 1
ATOM 807 C C . SER A 1 95 ? 8.801 -2.015 -3.235 1.00 96.44 95 SER A C 1
ATOM 809 O O . SER A 1 95 ? 9.058 -2.002 -4.438 1.00 96.44 95 SER A O 1
ATOM 811 N N . VAL A 1 96 ? 7.766 -1.355 -2.714 1.00 97.44 96 VAL A N 1
ATOM 812 C CA . VAL A 1 96 ? 6.889 -0.441 -3.449 1.00 97.44 96 VAL A CA 1
ATOM 813 C C . VAL A 1 96 ? 6.880 0.880 -2.694 1.00 97.44 96 VAL A C 1
ATOM 815 O O . VAL A 1 96 ? 6.570 0.910 -1.502 1.00 97.44 96 VAL A O 1
ATOM 818 N N . ASN A 1 97 ? 7.200 1.963 -3.392 1.00 97.75 97 ASN A N 1
ATOM 819 C CA . ASN A 1 97 ? 7.134 3.311 -2.853 1.00 97.75 97 ASN A CA 1
ATOM 820 C C . ASN A 1 97 ? 5.665 3.740 -2.760 1.00 97.75 97 ASN A C 1
ATOM 822 O O . ASN A 1 97 ? 4.995 3.961 -3.769 1.00 97.75 97 ASN A O 1
ATOM 826 N N . VAL A 1 98 ? 5.169 3.820 -1.529 1.00 97.25 98 VAL A N 1
ATOM 827 C CA . VAL A 1 98 ? 3.841 4.328 -1.160 1.00 97.25 98 VAL A CA 1
ATOM 828 C C . VAL A 1 98 ? 3.996 5.504 -0.202 1.00 97.25 98 VAL A C 1
ATOM 830 O O . VAL A 1 98 ? 4.875 5.488 0.666 1.00 97.25 98 VAL A O 1
ATOM 833 N N . THR A 1 99 ? 3.168 6.529 -0.376 1.00 96.44 99 THR A N 1
ATOM 834 C CA . THR A 1 99 ? 3.084 7.708 0.497 1.00 96.44 99 THR A CA 1
ATOM 835 C C . THR A 1 99 ? 2.051 7.488 1.608 1.00 96.44 99 THR A C 1
ATOM 837 O O . THR A 1 99 ? 1.284 6.520 1.568 1.00 96.44 99 THR A O 1
ATOM 840 N N . GLY A 1 100 ? 2.034 8.365 2.617 1.00 94.31 100 GLY A N 1
ATOM 841 C CA . GLY A 1 100 ? 1.028 8.313 3.684 1.00 94.31 100 GLY A CA 1
ATOM 842 C C . GLY A 1 100 ? -0.381 8.498 3.129 1.00 94.31 100 GLY A C 1
ATOM 843 O O . GLY A 1 100 ? -1.278 7.717 3.437 1.00 94.31 100 GLY A O 1
ATOM 844 N N . GLU A 1 101 ? -0.528 9.438 2.197 1.00 94.00 101 GLU A N 1
ATOM 845 C CA . GLU A 1 101 ? -1.772 9.781 1.512 1.00 94.00 101 GLU A CA 1
ATOM 846 C C . GLU A 1 101 ? -2.382 8.569 0.787 1.00 94.00 101 GLU A C 1
ATOM 848 O O . GLU A 1 101 ? -3.589 8.323 0.865 1.00 94.00 101 GLU A O 1
ATOM 853 N N . VAL A 1 102 ? -1.549 7.759 0.122 1.00 94.75 102 VAL A N 1
ATOM 854 C CA . VAL A 1 102 ? -1.983 6.515 -0.536 1.00 94.75 102 VAL A CA 1
ATOM 855 C C . VAL A 1 102 ? -2.510 5.499 0.480 1.00 94.75 102 VAL A C 1
ATOM 857 O O . VAL A 1 102 ? -3.552 4.879 0.256 1.00 94.75 102 VAL A O 1
ATOM 860 N N . LEU A 1 103 ? -1.812 5.301 1.600 1.00 95.50 103 LEU A N 1
ATOM 861 C CA . LEU A 1 103 ? -2.226 4.336 2.622 1.00 95.50 103 LEU A CA 1
ATOM 862 C C . LEU A 1 103 ? -3.501 4.790 3.341 1.00 95.50 103 LEU A C 1
ATOM 864 O O . LEU A 1 103 ? -4.428 3.999 3.528 1.00 95.50 103 LEU A O 1
ATOM 868 N N . GLU A 1 104 ? -3.581 6.071 3.684 1.00 93.38 104 GLU A N 1
ATOM 869 C CA . GLU A 1 104 ? -4.742 6.705 4.305 1.00 93.38 104 GLU A CA 1
ATOM 870 C C . GLU A 1 104 ? -5.971 6.655 3.396 1.00 93.38 104 GLU A C 1
ATOM 872 O O . GLU A 1 104 ? -7.075 6.382 3.881 1.00 93.38 104 GLU A O 1
ATOM 877 N N . PHE A 1 105 ? -5.800 6.808 2.076 1.00 91.75 105 PHE A N 1
ATOM 878 C CA . PHE A 1 105 ? -6.876 6.581 1.111 1.00 91.75 105 PHE A CA 1
ATOM 879 C C . PHE A 1 105 ? -7.474 5.180 1.266 1.00 91.75 105 PHE A C 1
ATOM 881 O O . PHE A 1 105 ? -8.700 5.035 1.313 1.00 91.75 105 PHE A O 1
ATOM 888 N N . PHE A 1 106 ? -6.638 4.143 1.366 1.00 92.69 106 PHE A N 1
ATOM 889 C CA . PHE A 1 106 ? -7.128 2.777 1.537 1.00 92.69 106 PHE A CA 1
ATOM 890 C C . PHE A 1 106 ? -7.806 2.576 2.891 1.00 92.69 106 PHE A C 1
ATOM 892 O O . PHE A 1 106 ? -8.843 1.920 2.939 1.00 92.69 106 PHE A O 1
ATOM 899 N N . LEU A 1 107 ? -7.293 3.161 3.974 1.00 91.38 107 LEU A N 1
ATOM 900 C CA . LEU A 1 107 ? -7.960 3.101 5.280 1.00 91.38 107 LEU A CA 1
ATOM 901 C C . LEU A 1 107 ? -9.375 3.695 5.229 1.00 91.38 107 LEU A C 1
ATOM 903 O O . LEU A 1 107 ? -10.311 3.105 5.767 1.00 91.38 107 LEU A O 1
ATOM 907 N N . HIS A 1 108 ? -9.550 4.816 4.527 1.00 88.06 108 HIS A N 1
ATOM 908 C CA . HIS A 1 108 ? -10.843 5.491 4.403 1.00 88.06 108 HIS A CA 1
ATOM 909 C C . HIS A 1 108 ? -11.808 4.793 3.432 1.00 88.06 108 HIS A C 1
ATOM 911 O O . HIS A 1 108 ? -13.018 4.777 3.665 1.00 88.06 108 HIS A O 1
ATOM 917 N N . ASN A 1 109 ? -11.299 4.208 2.342 1.00 88.50 109 ASN A N 1
ATOM 918 C CA . ASN A 1 109 ? -12.128 3.671 1.256 1.00 88.50 109 ASN A CA 1
ATOM 91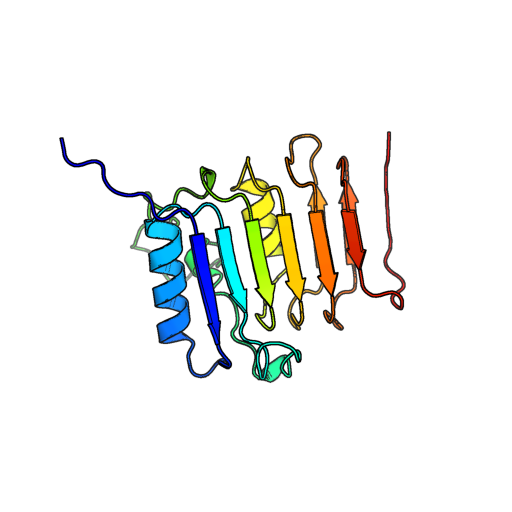9 C C . ASN A 1 109 ? -12.312 2.142 1.293 1.00 88.50 109 ASN A C 1
ATOM 921 O O . ASN A 1 109 ? -13.180 1.613 0.587 1.00 88.50 109 ASN A O 1
ATOM 925 N N . CYS A 1 110 ? -11.561 1.425 2.136 1.00 91.31 110 CYS A N 1
ATOM 926 C CA . CYS A 1 110 ? -11.656 -0.024 2.329 1.00 91.31 110 CYS A CA 1
ATOM 927 C C . CYS A 1 110 ? -12.256 -0.354 3.713 1.00 91.31 110 CYS A C 1
ATOM 929 O O . CYS A 1 110 ? -11.528 -0.713 4.639 1.00 91.31 110 CYS A O 1
ATOM 931 N N . PRO A 1 111 ? -13.592 -0.316 3.885 1.00 89.88 111 PRO A N 1
ATOM 932 C CA . PRO A 1 111 ? -14.245 -0.512 5.189 1.00 89.88 111 PRO A CA 1
ATOM 933 C C . PRO A 1 111 ? -14.039 -1.901 5.819 1.00 89.88 111 PRO A C 1
ATOM 935 O O . PRO A 1 111 ? -14.371 -2.102 6.987 1.00 89.88 111 PRO A O 1
ATOM 938 N N . PHE A 1 112 ? -13.532 -2.872 5.057 1.00 92.12 112 PHE A N 1
ATOM 939 C CA . PHE A 1 112 ? -13.238 -4.224 5.533 1.00 92.12 112 PHE A CA 1
ATOM 940 C C . PHE A 1 112 ? -11.741 -4.531 5.549 1.00 92.12 112 PHE A C 1
ATOM 942 O O . PHE A 1 112 ? -11.391 -5.700 5.644 1.00 92.12 112 PHE A O 1
ATOM 949 N N . LEU A 1 113 ? -10.866 -3.526 5.440 1.00 94.31 113 LEU A N 1
ATOM 950 C CA . LEU A 1 113 ? -9.426 -3.744 5.515 1.00 94.31 113 LEU A CA 1
ATOM 951 C C . LEU A 1 113 ? -9.050 -4.277 6.903 1.00 94.31 113 LEU A C 1
ATOM 953 O O . LEU A 1 113 ? -9.291 -3.618 7.910 1.00 94.31 113 LEU A O 1
ATOM 957 N N . GLU A 1 114 ? -8.491 -5.482 6.942 1.00 95.31 114 GLU A N 1
ATOM 958 C CA . GLU A 1 114 ? -8.087 -6.206 8.150 1.00 95.31 114 GLU A CA 1
ATOM 959 C C . GLU A 1 114 ? -6.563 -6.244 8.316 1.00 95.31 114 GLU A C 1
ATOM 961 O O . GLU A 1 114 ? -6.077 -6.270 9.447 1.00 95.31 114 GLU A O 1
ATOM 966 N N . GLU A 1 115 ? -5.813 -6.217 7.213 1.00 95.94 115 GLU A N 1
ATOM 967 C CA . GLU A 1 115 ? -4.353 -6.317 7.208 1.00 95.94 115 GLU A CA 1
ATOM 968 C C . GLU A 1 115 ? -3.728 -5.330 6.216 1.00 95.94 115 GLU A C 1
ATOM 970 O O . GLU A 1 115 ? -4.119 -5.271 5.045 1.00 95.94 115 GLU A O 1
ATOM 975 N N . MET A 1 116 ? -2.734 -4.581 6.691 1.00 96.94 116 MET A N 1
ATOM 976 C CA . MET A 1 116 ? -1.892 -3.708 5.881 1.00 96.94 116 MET A CA 1
ATOM 977 C C . MET A 1 116 ? -0.422 -3.972 6.213 1.00 96.94 116 MET A C 1
ATOM 979 O O . MET A 1 116 ? -0.005 -3.842 7.364 1.00 96.94 116 MET A O 1
ATOM 983 N N . VAL A 1 117 ? 0.362 -4.327 5.198 1.00 96.62 117 VAL A N 1
ATOM 984 C CA . VAL A 1 117 ? 1.811 -4.520 5.308 1.00 96.62 117 VAL A CA 1
ATOM 985 C C . VAL A 1 117 ? 2.505 -3.619 4.303 1.00 96.62 117 VAL A C 1
ATOM 987 O O . VAL A 1 117 ? 2.235 -3.702 3.104 1.00 96.62 117 VAL A O 1
ATOM 990 N N . VAL A 1 118 ? 3.430 -2.801 4.789 1.00 97.00 118 VAL A N 1
ATOM 991 C CA . VAL A 1 118 ? 4.325 -1.989 3.968 1.00 97.00 118 VAL A CA 1
ATOM 992 C C . VAL A 1 118 ? 5.757 -2.311 4.361 1.00 97.00 118 VAL A C 1
ATOM 994 O O . VAL A 1 118 ? 6.178 -2.078 5.495 1.00 97.00 118 VAL A O 1
ATOM 997 N N . ARG A 1 119 ? 6.516 -2.866 3.417 1.00 94.88 119 ARG A N 1
ATOM 998 C CA . ARG A 1 119 ? 7.926 -3.202 3.602 1.00 94.88 119 ARG A CA 1
ATOM 999 C C . ARG A 1 119 ? 8.767 -2.516 2.537 1.00 94.88 119 ARG A C 1
ATOM 1001 O O . ARG A 1 119 ? 8.479 -2.675 1.358 1.00 94.88 119 ARG A O 1
ATOM 1008 N N . GLY A 1 120 ? 9.842 -1.829 2.906 1.00 93.50 120 GLY A N 1
ATOM 1009 C CA . GLY A 1 120 ? 10.775 -1.320 1.896 1.00 93.50 120 GLY A CA 1
ATOM 1010 C C . GLY A 1 120 ? 10.243 -0.132 1.080 1.00 93.50 120 GLY A C 1
ATOM 1011 O O . GLY A 1 120 ? 10.546 -0.058 -0.106 1.00 93.50 120 GLY A O 1
ATOM 1012 N N . SER A 1 121 ? 9.437 0.760 1.669 1.00 95.62 121 SER A N 1
ATOM 1013 C CA . SER A 1 121 ? 9.016 2.014 1.016 1.00 95.62 121 SER A CA 1
ATOM 1014 C C . SER A 1 121 ? 9.946 3.158 1.424 1.00 95.62 121 SER A C 1
ATOM 1016 O O . SER A 1 121 ? 10.101 3.414 2.620 1.00 95.62 121 SER A O 1
ATOM 1018 N N . GLY A 1 122 ? 10.530 3.865 0.453 1.00 93.94 122 GLY A N 1
ATOM 1019 C CA . GLY A 1 122 ? 11.342 5.065 0.707 1.00 93.94 122 GLY A CA 1
ATOM 1020 C C . GLY A 1 122 ? 10.554 6.371 0.663 1.00 93.94 122 GLY A C 1
ATOM 1021 O O . GLY A 1 122 ? 11.058 7.419 1.035 1.00 93.94 122 GLY A O 1
ATOM 1022 N N . THR A 1 123 ? 9.294 6.340 0.231 1.00 95.88 123 THR A N 1
ATOM 1023 C CA . THR A 1 123 ? 8.448 7.546 0.151 1.00 95.88 123 THR A CA 1
ATOM 1024 C C . THR A 1 123 ? 7.521 7.713 1.352 1.00 95.88 123 THR A C 1
ATOM 1026 O O . THR A 1 123 ? 6.819 8.718 1.459 1.00 95.88 123 THR A O 1
ATOM 1029 N N . LEU A 1 124 ? 7.486 6.733 2.258 1.00 94.94 124 LEU A N 1
ATOM 1030 C CA . LEU A 1 124 ? 6.615 6.765 3.425 1.00 94.94 124 LEU A CA 1
ATOM 1031 C C . LEU A 1 124 ? 7.250 7.608 4.537 1.00 94.94 124 LEU A C 1
ATOM 1033 O O . LEU A 1 124 ? 8.074 7.106 5.295 1.00 94.94 124 LEU A O 1
ATOM 1037 N N . VAL A 1 125 ? 6.849 8.878 4.643 1.00 93.44 125 VAL A N 1
ATOM 1038 C CA . VAL A 1 125 ? 7.415 9.831 5.620 1.00 93.44 125 VAL A CA 1
ATOM 1039 C C . VAL A 1 125 ? 6.525 10.008 6.849 1.00 93.44 125 VAL A C 1
ATOM 1041 O O . VAL A 1 125 ? 7.006 9.948 7.981 1.00 93.44 125 VAL A O 1
ATOM 1044 N N . ASN A 1 126 ? 5.229 10.225 6.641 1.00 91.56 126 ASN A N 1
ATOM 1045 C CA . ASN A 1 126 ? 4.230 10.336 7.700 1.00 91.56 126 ASN A CA 1
ATOM 1046 C C . ASN A 1 126 ? 3.101 9.360 7.398 1.00 91.56 126 ASN A C 1
ATOM 1048 O O . ASN A 1 126 ? 2.780 9.152 6.230 1.00 91.56 126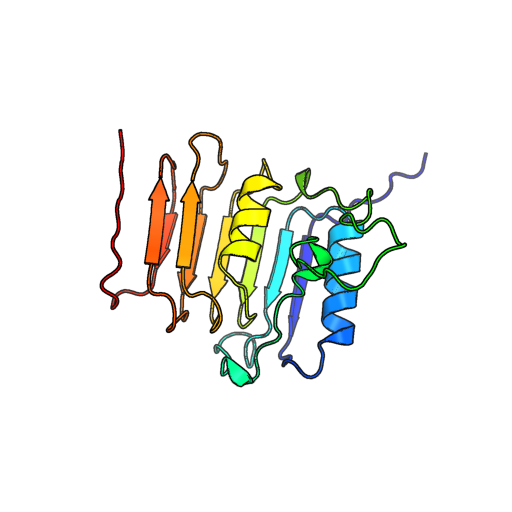 ASN A O 1
ATOM 1052 N N . PHE A 1 127 ? 2.519 8.771 8.434 1.00 91.62 127 PHE A N 1
ATOM 1053 C CA . PHE A 1 127 ? 1.365 7.902 8.280 1.00 91.62 127 PHE A CA 1
ATOM 1054 C C . PHE A 1 127 ? 0.455 8.001 9.497 1.00 91.62 127 PHE A C 1
ATOM 1056 O O . PHE A 1 127 ? 0.904 7.804 10.632 1.00 91.62 127 PHE A O 1
ATOM 1063 N N . GLU A 1 128 ? -0.816 8.295 9.255 1.00 90.81 128 GLU A N 1
ATOM 1064 C CA . GLU A 1 128 ? -1.837 8.358 10.287 1.00 90.81 128 GLU A CA 1
ATOM 1065 C C . GLU A 1 128 ? -2.850 7.219 10.136 1.00 90.81 128 GLU A C 1
ATOM 1067 O O . GLU A 1 128 ? -3.408 6.961 9.070 1.00 90.81 128 GLU A O 1
ATOM 1072 N N . VAL A 1 129 ? -3.124 6.532 11.241 1.00 87.06 129 VAL A N 1
ATOM 1073 C CA . VAL A 1 129 ? -4.189 5.538 11.325 1.00 87.06 129 VAL A CA 1
ATOM 1074 C C . VAL A 1 129 ? -5.252 6.057 12.277 1.00 87.06 129 VAL A C 1
ATOM 1076 O O . VAL A 1 129 ? -5.160 5.856 13.488 1.00 87.06 129 VAL A O 1
ATOM 1079 N N . VAL A 1 130 ? -6.267 6.715 11.718 1.00 82.25 130 VAL A N 1
ATOM 1080 C CA . VAL A 1 130 ? -7.406 7.252 12.473 1.00 82.25 130 VAL A CA 1
ATOM 1081 C C . VAL A 1 130 ? -8.634 6.387 12.265 1.00 82.25 130 VAL A C 1
ATOM 1083 O O . VAL A 1 130 ? -9.106 6.229 11.139 1.00 82.25 130 VAL A O 1
ATOM 1086 N N . GLY A 1 131 ? -9.233 5.915 13.354 1.00 74.44 131 GLY A N 1
ATOM 1087 C CA . GLY A 1 131 ? -10.676 5.720 13.355 1.00 74.44 131 GLY A CA 1
ATOM 1088 C C . GLY A 1 131 ? -11.175 4.519 14.160 1.00 74.44 131 GLY A C 1
ATOM 1089 O O . GLY A 1 131 ? -10.830 3.381 13.829 1.00 74.44 131 GLY A O 1
ATOM 1090 N N . PRO A 1 132 ? -12.149 4.725 15.071 1.00 61.31 132 PRO A N 1
ATOM 1091 C CA . PRO A 1 132 ? -12.778 3.651 15.856 1.00 61.31 132 PRO A CA 1
ATOM 1092 C C . PRO A 1 132 ? -13.534 2.622 15.006 1.00 61.31 132 PRO A C 1
ATOM 1094 O O . PRO A 1 132 ? -13.895 1.549 15.487 1.00 61.31 132 PRO A O 1
ATOM 1097 N N . SER A 1 133 ? -13.803 2.947 13.738 1.00 62.50 133 SER A N 1
ATOM 1098 C CA . SER A 1 133 ? -14.553 2.103 12.803 1.00 62.50 133 SER A CA 1
ATOM 1099 C C . SER A 1 133 ? -13.672 1.230 11.905 1.00 62.50 133 SER A C 1
ATOM 1101 O O . SER A 1 133 ? -14.215 0.427 11.141 1.00 62.50 133 SER A O 1
ATOM 1103 N N . LEU A 1 134 ? -12.342 1.356 11.981 1.00 81.31 134 LEU A N 1
ATOM 1104 C CA . LEU A 1 134 ? -11.440 0.539 11.176 1.00 81.31 134 LEU A CA 1
ATOM 1105 C C . LEU A 1 134 ? -11.536 -0.936 11.593 1.00 81.31 134 LEU A C 1
ATOM 1107 O O . LEU A 1 134 ? -11.518 -1.284 12.773 1.00 81.31 134 LEU A O 1
ATOM 1111 N N . LYS A 1 135 ? -11.626 -1.829 10.601 1.00 88.12 135 LYS A N 1
ATOM 1112 C CA . LYS A 1 135 ? -11.527 -3.287 10.802 1.00 88.12 135 LYS A CA 1
ATOM 1113 C C . LYS A 1 135 ? -10.083 -3.781 10.829 1.00 88.12 135 LYS A C 1
ATOM 1115 O O . LYS A 1 135 ? -9.868 -4.989 10.910 1.00 88.12 135 LYS A O 1
ATOM 1120 N N . LEU A 1 136 ? -9.129 -2.854 10.789 1.00 90.88 136 LEU A N 1
ATOM 1121 C CA . LEU A 1 136 ? -7.711 -3.133 10.691 1.00 90.88 136 LEU A CA 1
ATOM 1122 C C . LEU A 1 136 ? -7.219 -3.786 11.986 1.00 90.88 136 LEU A C 1
ATOM 1124 O O . LEU A 1 136 ? -7.265 -3.192 13.060 1.00 90.88 136 LEU A O 1
ATOM 1128 N N . LYS A 1 137 ? -6.773 -5.037 11.874 1.00 90.38 137 LYS A N 1
ATOM 1129 C CA . LYS A 1 137 ? -6.272 -5.862 12.982 1.00 90.38 137 LYS A CA 1
ATOM 1130 C C . LYS A 1 137 ? -4.758 -5.984 12.949 1.00 90.38 137 LYS A C 1
ATOM 1132 O O . LYS A 1 137 ? -4.146 -6.114 14.007 1.00 90.38 137 LYS A O 1
ATOM 1137 N N . HIS A 1 138 ? -4.170 -5.967 11.758 1.00 92.06 138 HIS A N 1
ATOM 1138 C CA . HIS A 1 138 ? -2.750 -6.211 11.555 1.00 92.06 138 HIS A CA 1
ATOM 1139 C C . HIS A 1 138 ? -2.137 -5.065 10.758 1.00 92.06 138 HIS A C 1
ATOM 1141 O O . HIS A 1 138 ? -2.548 -4.799 9.628 1.00 92.06 138 HIS A O 1
ATOM 1147 N N . LEU A 1 139 ? -1.157 -4.399 11.363 1.00 92.81 139 LEU A N 1
ATOM 1148 C CA . LEU A 1 139 ? -0.341 -3.388 10.710 1.00 92.81 139 LEU A CA 1
ATOM 1149 C C . LEU A 1 139 ? 1.135 -3.753 10.848 1.00 92.81 139 LEU A C 1
ATOM 1151 O O . LEU A 1 139 ? 1.634 -3.949 11.959 1.00 92.81 139 LEU A O 1
ATOM 1155 N N . GLU A 1 140 ? 1.832 -3.818 9.719 1.00 93.56 140 GLU A N 1
ATOM 1156 C CA . GLU A 1 140 ? 3.279 -4.004 9.668 1.00 93.56 140 GLU A CA 1
ATOM 1157 C C . GLU A 1 140 ? 3.909 -2.922 8.789 1.00 93.56 140 GLU A C 1
ATOM 1159 O O . GLU A 1 140 ? 3.5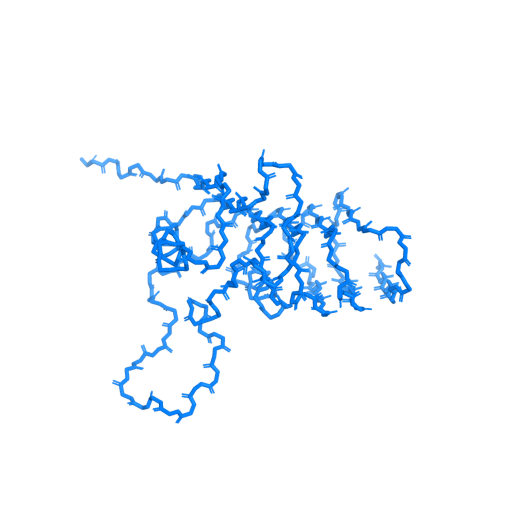88 -2.817 7.608 1.00 93.56 140 GLU A O 1
ATOM 1164 N N . ILE A 1 141 ? 4.806 -2.125 9.372 1.00 93.12 141 ILE A N 1
ATOM 1165 C CA . ILE A 1 141 ? 5.606 -1.115 8.674 1.00 93.12 141 ILE A CA 1
ATOM 1166 C C . ILE A 1 141 ? 7.082 -1.419 8.936 1.00 93.12 141 ILE A C 1
ATOM 1168 O O . ILE A 1 141 ? 7.566 -1.289 10.061 1.00 93.12 141 ILE A O 1
ATOM 1172 N N . TRP A 1 142 ? 7.812 -1.855 7.913 1.00 91.19 142 TRP A N 1
ATOM 1173 C CA . TRP A 1 142 ? 9.164 -2.390 8.086 1.00 91.19 142 TRP A CA 1
ATOM 1174 C C . TRP A 1 142 ? 10.108 -1.951 6.960 1.00 91.19 142 TRP A C 1
ATOM 1176 O O . TRP A 1 142 ? 9.672 -1.748 5.833 1.00 91.19 142 TRP A O 1
ATOM 1186 N N . TYR A 1 143 ? 11.405 -1.773 7.232 1.00 90.00 143 TYR A N 1
ATOM 1187 C CA . TYR A 1 143 ? 12.370 -1.203 6.268 1.00 90.00 143 TYR A CA 1
ATOM 1188 C C . TYR A 1 143 ? 11.843 0.062 5.560 1.00 90.00 143 TYR A C 1
ATOM 1190 O O . TYR A 1 143 ? 11.952 0.182 4.343 1.00 90.00 143 TYR A O 1
ATOM 1198 N N . CYS A 1 144 ? 11.211 0.977 6.294 1.00 91.56 144 CYS A N 1
ATOM 1199 C CA . CYS A 1 144 ? 10.774 2.276 5.774 1.00 91.56 144 CYS A CA 1
ATOM 1200 C C . CYS A 1 144 ? 11.632 3.342 6.459 1.00 91.56 144 CYS A C 1
ATOM 1202 O O . CYS A 1 144 ? 11.233 3.901 7.481 1.00 91.56 144 CYS A O 1
ATOM 1204 N N . PHE A 1 145 ? 12.873 3.520 5.994 1.00 88.12 145 PHE A N 1
ATOM 1205 C CA . PHE A 1 145 ? 13.886 4.293 6.725 1.00 88.12 145 PHE A CA 1
ATOM 1206 C C . PHE A 1 145 ? 13.588 5.801 6.777 1.00 88.12 145 PHE A C 1
ATOM 1208 O O . PHE A 1 145 ? 14.018 6.459 7.721 1.00 88.12 145 PHE A O 1
ATOM 1215 N N . ASP A 1 146 ? 12.793 6.322 5.839 1.00 90.25 146 ASP A N 1
ATOM 1216 C CA . ASP A 1 146 ? 12.385 7.734 5.803 1.00 90.25 146 ASP A CA 1
ATOM 1217 C C . ASP A 1 146 ? 11.119 8.050 6.616 1.00 90.25 146 ASP A C 1
ATOM 1219 O O . ASP A 1 146 ? 10.724 9.217 6.714 1.00 90.25 146 ASP A O 1
ATOM 1223 N N . LEU A 1 147 ? 10.504 7.045 7.253 1.00 90.50 147 LEU A N 1
ATOM 1224 C CA . LEU A 1 147 ? 9.359 7.251 8.136 1.00 90.50 147 LEU A CA 1
ATOM 1225 C C . LEU A 1 147 ? 9.800 8.063 9.358 1.00 90.50 147 LEU A C 1
ATOM 1227 O O . LEU A 1 147 ? 10.673 7.641 10.119 1.00 90.50 147 LEU A O 1
ATOM 1231 N N . LYS A 1 148 ? 9.151 9.209 9.573 1.00 89.50 148 LYS A N 1
ATOM 1232 C CA . LYS A 1 148 ? 9.386 10.148 10.682 1.00 89.50 148 LYS A CA 1
ATOM 1233 C C . LYS A 1 148 ? 8.257 10.144 11.704 1.00 89.50 148 LYS A C 1
ATOM 1235 O O . LYS A 1 148 ? 8.509 10.344 12.890 1.00 89.50 148 LYS A O 1
ATOM 1240 N N . SER A 1 149 ? 7.018 9.930 11.263 1.00 87.25 149 SER A N 1
ATOM 1241 C CA . SER A 1 149 ? 5.841 9.950 12.132 1.00 87.25 149 SER A CA 1
ATOM 1242 C C . SER A 1 149 ? 4.895 8.806 11.792 1.00 87.25 149 SER A C 1
ATOM 1244 O O . SER A 1 149 ? 4.506 8.645 10.639 1.00 87.25 149 SER A O 1
ATOM 1246 N N . LEU A 1 150 ? 4.518 8.036 12.811 1.00 88.12 150 LEU A N 1
ATOM 1247 C CA . LEU A 1 150 ? 3.445 7.053 12.752 1.00 88.12 150 LEU A CA 1
ATOM 1248 C C . LEU A 1 150 ? 2.485 7.353 13.895 1.00 88.12 150 LEU A C 1
ATOM 1250 O O . LEU A 1 150 ? 2.841 7.183 15.062 1.00 88.12 150 LEU A O 1
ATOM 1254 N N . GLN A 1 151 ? 1.292 7.818 13.556 1.00 86.88 151 GLN A N 1
ATOM 1255 C CA . GLN A 1 151 ? 0.280 8.202 14.530 1.00 86.88 151 GLN A CA 1
ATOM 1256 C C . GLN A 1 151 ? -0.887 7.228 14.456 1.00 86.88 151 GLN A C 1
ATOM 1258 O O . GLN A 1 151 ? -1.330 6.853 13.374 1.00 86.88 151 GLN A O 1
ATOM 1263 N N . ILE A 1 152 ? -1.349 6.767 15.614 1.00 85.31 152 ILE A N 1
ATOM 1264 C CA . ILE A 1 152 ? -2.364 5.724 15.710 1.00 85.31 152 ILE A CA 1
ATOM 1265 C C . ILE A 1 152 ? -3.422 6.174 16.715 1.00 85.31 152 ILE A C 1
ATOM 1267 O O . ILE A 1 152 ? -3.148 6.264 17.910 1.00 85.31 152 ILE A O 1
ATOM 1271 N N . TYR A 1 153 ? -4.637 6.405 16.225 1.00 80.75 153 TYR A N 1
ATOM 1272 C CA . TYR A 1 153 ? -5.758 6.942 16.991 1.00 80.75 153 TYR A CA 1
ATOM 1273 C C . TYR A 1 153 ? -6.968 6.014 16.927 1.00 80.75 153 TYR A C 1
ATOM 1275 O O . TYR A 1 153 ? -7.385 5.604 15.843 1.00 80.75 153 TYR A O 1
ATOM 1283 N N . ASP A 1 154 ? -7.563 5.721 18.087 1.00 72.12 154 ASP A N 1
ATOM 1284 C CA . ASP A 1 154 ? -8.828 4.988 18.208 1.00 72.12 154 ASP A CA 1
ATOM 1285 C C . ASP A 1 154 ? -8.854 3.649 17.441 1.00 72.12 154 ASP A C 1
ATOM 1287 O O . ASP A 1 154 ? -9.820 3.336 16.754 1.00 72.12 154 ASP A O 1
ATOM 1291 N N . THR A 1 155 ? -7.804 2.827 17.530 1.00 70.06 155 THR A N 1
ATOM 1292 C CA . THR A 1 155 ? -7.739 1.531 16.821 1.00 70.06 155 THR A CA 1
ATOM 1293 C C . THR A 1 155 ? -7.543 0.341 17.755 1.00 70.06 155 THR A C 1
ATOM 1295 O O . THR A 1 155 ? -6.851 0.413 18.768 1.00 70.06 155 THR A O 1
ATOM 1298 N N . ASN A 1 156 ? -8.138 -0.797 17.380 1.00 72.12 156 ASN A N 1
ATOM 1299 C CA . ASN A 1 156 ? -8.058 -2.063 18.114 1.00 72.12 156 ASN A CA 1
ATOM 1300 C C . ASN A 1 156 ? -7.186 -3.078 17.361 1.00 72.12 156 ASN A C 1
ATOM 1302 O O . ASN A 1 156 ? -7.683 -4.076 16.830 1.00 72.12 156 ASN A O 1
ATOM 1306 N N . PHE A 1 157 ? -5.881 -2.816 17.298 1.00 75.25 157 PHE A N 1
ATOM 1307 C CA . PHE A 1 157 ? -4.935 -3.729 16.663 1.00 75.25 157 PHE A CA 1
ATOM 1308 C C . PHE A 1 157 ? -4.777 -5.038 17.443 1.00 75.25 157 PHE A C 1
ATOM 1310 O O . PHE A 1 157 ? -4.583 -5.045 18.656 1.00 75.25 157 PHE A O 1
ATOM 1317 N N . VAL A 1 158 ? -4.778 -6.156 16.718 1.00 79.00 158 VAL A N 1
ATOM 1318 C CA . VAL A 1 158 ? -4.316 -7.461 17.217 1.00 79.00 158 VAL A CA 1
ATOM 1319 C C . VAL A 1 158 ? -2.795 -7.546 17.122 1.00 79.00 158 VAL A C 1
ATOM 1321 O O . VAL A 1 158 ? -2.143 -8.161 17.964 1.00 79.00 158 VAL A O 1
ATOM 1324 N N . THR A 1 159 ? -2.202 -6.963 16.080 1.00 80.00 159 THR A N 1
ATOM 1325 C CA . THR A 1 159 ? -0.752 -6.975 15.878 1.00 80.00 159 THR A CA 1
ATOM 1326 C C . THR A 1 159 ? -0.291 -5.664 15.265 1.00 80.00 159 THR A C 1
ATOM 1328 O O . THR A 1 159 ? -0.803 -5.248 14.229 1.00 80.00 159 THR A O 1
ATOM 1331 N N . LEU A 1 160 ? 0.718 -5.065 15.893 1.00 86.19 160 LEU A N 1
ATOM 1332 C CA . LEU A 1 160 ? 1.464 -3.926 15.380 1.00 86.19 160 LEU A CA 1
ATOM 1333 C C . LEU A 1 160 ? 2.941 -4.322 15.303 1.00 86.19 160 LEU A C 1
ATOM 1335 O O . LEU A 1 160 ? 3.514 -4.765 16.300 1.00 86.19 160 LEU A O 1
ATOM 1339 N N . ARG A 1 161 ? 3.547 -4.186 14.124 1.00 85.12 161 ARG A N 1
ATOM 1340 C CA . ARG A 1 161 ? 4.979 -4.415 13.900 1.00 85.12 161 ARG A CA 1
ATOM 1341 C C . ARG A 1 161 ? 5.595 -3.199 13.231 1.00 85.12 161 ARG A C 1
ATOM 1343 O O . ARG A 1 161 ? 5.171 -2.801 12.151 1.00 85.12 161 ARG A O 1
ATOM 1350 N N . THR A 1 162 ? 6.608 -2.633 13.873 1.00 83.38 162 THR A N 1
ATOM 1351 C CA . THR A 1 162 ? 7.362 -1.480 13.375 1.00 83.38 162 THR A CA 1
ATOM 1352 C C . THR A 1 162 ? 8.852 -1.704 13.610 1.00 83.38 162 THR A C 1
ATOM 1354 O O . THR A 1 162 ? 9.221 -2.388 14.567 1.00 83.38 162 THR A O 1
ATOM 1357 N N . GLN A 1 163 ? 9.718 -1.128 12.773 1.00 77.06 163 GLN A N 1
ATOM 1358 C CA . GLN A 1 163 ? 11.169 -1.166 13.009 1.00 77.06 163 GLN A CA 1
ATOM 1359 C C . GLN A 1 163 ? 11.539 -0.494 14.350 1.00 77.06 163 GLN A C 1
ATOM 1361 O O . GLN A 1 163 ? 10.904 0.477 14.761 1.00 77.06 163 GLN A O 1
ATOM 1366 N N . GLN A 1 164 ? 12.535 -1.044 15.055 1.00 51.94 164 GLN A N 1
ATOM 1367 C CA . GLN A 1 164 ? 12.754 -0.825 16.496 1.00 51.94 164 GLN A CA 1
ATOM 1368 C C . GLN A 1 164 ? 13.596 0.424 16.857 1.00 51.94 164 GLN A C 1
ATOM 1370 O O . GLN A 1 164 ? 13.793 0.683 18.039 1.00 51.94 164 GLN A O 1
ATOM 1375 N N . GLU A 1 165 ? 14.085 1.215 15.892 1.00 46.47 165 GLU A N 1
ATOM 1376 C CA . GLU A 1 165 ? 15.148 2.216 16.147 1.00 46.47 165 GLU A CA 1
ATOM 1377 C C . GLU A 1 165 ? 14.785 3.700 15.990 1.00 46.47 165 GLU A C 1
ATOM 1379 O O . GLU A 1 165 ? 15.659 4.556 16.113 1.00 46.47 165 GLU A O 1
ATOM 1384 N N . THR A 1 166 ? 13.530 4.069 15.760 1.00 41.69 166 THR A N 1
ATOM 1385 C CA . THR A 1 166 ? 13.213 5.471 15.436 1.00 41.69 166 THR A CA 1
ATOM 1386 C C . THR A 1 166 ? 12.351 6.116 16.516 1.00 41.69 166 THR A C 1
ATOM 1388 O O . THR A 1 166 ? 11.406 5.515 17.022 1.00 41.69 166 THR A O 1
ATOM 1391 N N . ASN A 1 167 ? 12.709 7.351 16.889 1.00 39.31 167 ASN A N 1
ATOM 1392 C CA . ASN A 1 167 ? 11.999 8.227 17.828 1.00 39.31 167 ASN A CA 1
ATOM 1393 C C . ASN A 1 167 ? 10.617 8.627 17.277 1.00 39.31 167 ASN A C 1
ATOM 1395 O O . ASN A 1 167 ? 10.356 9.800 17.013 1.00 39.31 167 ASN A O 1
ATOM 1399 N N . TYR A 1 168 ? 9.734 7.664 17.047 1.00 48.66 168 TYR A N 1
ATOM 1400 C CA . TYR A 1 168 ? 8.368 7.935 16.644 1.00 48.66 168 TYR A CA 1
ATOM 1401 C C . TYR A 1 168 ? 7.614 8.516 17.841 1.00 48.66 168 TYR A C 1
ATOM 1403 O O . TYR A 1 168 ? 7.662 7.972 18.947 1.00 48.66 168 TYR A O 1
ATOM 1411 N N . CYS A 1 169 ? 6.882 9.611 17.629 1.00 39.34 169 CYS A N 1
ATOM 1412 C CA . CYS A 1 169 ? 5.791 9.972 18.529 1.00 39.34 169 CYS A CA 1
ATOM 1413 C C . CYS A 1 169 ? 4.699 8.904 18.398 1.00 39.34 169 CYS A C 1
ATOM 1415 O O . CYS A 1 169 ? 3.747 9.076 17.645 1.00 39.34 169 CYS A O 1
ATOM 1417 N N . PHE A 1 170 ? 4.842 7.798 19.130 1.00 47.19 170 PHE A N 1
ATOM 1418 C CA . PHE A 1 170 ? 3.745 6.873 19.373 1.00 47.19 170 PHE A CA 1
ATOM 1419 C C . PHE A 1 170 ? 2.768 7.558 20.318 1.00 47.19 170 PHE A C 1
ATOM 1421 O O . PHE A 1 170 ? 2.857 7.429 21.539 1.00 47.19 170 PHE A O 1
ATOM 1428 N N . VAL A 1 171 ? 1.838 8.320 19.761 1.00 41.91 171 VAL A N 1
ATOM 1429 C CA . VAL A 1 171 ? 0.712 8.812 20.542 1.00 41.91 171 VAL A CA 1
ATOM 1430 C C . VAL A 1 171 ? -0.374 7.745 20.491 1.00 41.91 171 VAL A C 1
ATOM 1432 O O . VAL A 1 171 ? -1.318 7.846 19.722 1.00 41.91 171 VAL A O 1
ATOM 1435 N N . MET A 1 172 ? -0.205 6.678 21.276 1.00 46.03 172 MET A N 1
ATOM 1436 C CA . MET A 1 172 ? -1.291 5.729 21.516 1.00 46.03 172 MET A CA 1
ATOM 1437 C C . MET A 1 172 ? -2.255 6.350 22.525 1.00 46.03 172 MET A C 1
ATOM 1439 O O . MET A 1 172 ? -2.009 6.313 23.730 1.00 46.03 172 MET A O 1
ATOM 1443 N N . PHE A 1 173 ? -3.363 6.907 22.045 1.00 39.94 173 PHE A N 1
ATOM 1444 C CA . PHE A 1 173 ? -4.523 7.134 22.899 1.00 39.94 173 PHE A CA 1
ATOM 1445 C C . PHE A 1 173 ? -5.370 5.860 22.874 1.00 39.94 173 PHE A C 1
ATOM 1447 O O . PHE A 1 173 ? -6.147 5.630 21.954 1.00 39.94 173 PHE A O 1
ATOM 1454 N N . GLN A 1 174 ? -5.163 4.994 23.865 1.00 39.62 174 GLN A N 1
ATOM 1455 C CA . GLN A 1 174 ? -6.145 3.972 24.215 1.00 39.62 174 GLN A CA 1
ATOM 1456 C C . GLN A 1 174 ? -7.074 4.601 25.257 1.00 39.62 174 GLN A C 1
ATOM 1458 O O . GLN A 1 174 ? -6.616 4.943 26.349 1.00 39.62 174 GLN A O 1
ATOM 1463 N N . CYS A 1 175 ? -8.340 4.823 24.902 1.00 36.31 175 CYS A N 1
ATOM 1464 C CA . CYS A 1 175 ? -9.396 5.078 25.883 1.00 36.31 175 CYS A CA 1
ATOM 1465 C C . CYS A 1 175 ? -9.889 3.764 26.495 1.00 36.31 175 CYS A C 1
ATOM 1467 O O . CYS A 1 175 ? -10.011 2.771 25.741 1.00 36.31 175 CYS A O 1
#